Protein AF-A0A3C1B6L1-F1 (afdb_monomer)

Mean predicted aligned error: 4.1 Å

Foldseek 3Di:
DPPPDDQQPFDPDPCQAAPNFAEQQHPPDPPDGDAAQRYPRHGDPVRRVVRVVVNVVVDDDPVCNVVVPD

Secondary structure (DSSP, 8-state):
--TT--TTSS---GGGSGGGSPPSB-SSSTT-B--STTSTT-SSHHHHHHHHHHHHHHSPPGGGHHHHH-

Structure (mmCIF, N/CA/C/O backbone):
data_AF-A0A3C1B6L1-F1
#
_entry.id   AF-A0A3C1B6L1-F1
#
loop_
_atom_site.group_PDB
_atom_site.id
_atom_site.type_symbol
_atom_site.label_atom_id
_atom_site.label_alt_id
_atom_site.label_comp_id
_atom_site.label_asym_id
_atom_site.label_entity_id
_atom_site.label_seq_id
_atom_site.pdbx_PDB_ins_code
_atom_site.Cartn_x
_atom_site.Cartn_y
_atom_site.Cartn_z
_atom_site.occupancy
_atom_site.B_iso_or_equiv
_atom_site.auth_seq_id
_atom_site.auth_comp_id
_atom_site.auth_asym_id
_atom_site.auth_atom_id
_atom_site.pdbx_PDB_model_num
ATOM 1 N N . LEU A 1 1 ? -7.861 -7.013 -19.602 1.00 71.00 1 LEU A N 1
ATOM 2 C CA . LEU A 1 1 ? -7.422 -8.007 -18.591 1.00 71.00 1 LEU A CA 1
ATOM 3 C C . LEU A 1 1 ? -5.922 -8.232 -18.749 1.00 71.00 1 LEU A C 1
ATOM 5 O O . LEU A 1 1 ? -5.436 -8.046 -19.858 1.00 71.00 1 LEU A O 1
ATOM 9 N N . SER A 1 2 ? -5.207 -8.605 -17.684 1.00 87.56 2 SER A N 1
ATOM 10 C CA . SER A 1 2 ? -3.781 -8.959 -17.731 1.00 87.56 2 SER A CA 1
ATOM 11 C C . SER A 1 2 ? -3.613 -10.490 -17.758 1.00 87.56 2 SER A C 1
ATOM 13 O O . SER A 1 2 ? -3.551 -11.122 -16.706 1.00 87.56 2 SER A O 1
ATOM 15 N N . PRO A 1 3 ? -3.560 -11.132 -18.942 1.00 90.88 3 PRO A N 1
ATOM 16 C CA . PRO A 1 3 ? -3.538 -12.598 -19.048 1.00 90.88 3 PRO A CA 1
ATOM 17 C C . PRO A 1 3 ? -2.318 -13.251 -18.379 1.00 90.88 3 PRO A C 1
ATOM 19 O O . PRO A 1 3 ? -2.362 -14.428 -18.044 1.00 90.88 3 PRO A O 1
ATOM 22 N N . HIS A 1 4 ? -1.256 -12.479 -18.140 1.00 92.81 4 HIS A N 1
ATOM 23 C CA . HIS A 1 4 ? -0.030 -12.923 -17.472 1.00 92.81 4 HIS A CA 1
ATOM 24 C C . HIS A 1 4 ? 0.146 -12.300 -16.075 1.00 92.81 4 HIS A C 1
ATOM 26 O O . HIS A 1 4 ? 1.227 -12.362 -15.497 1.00 92.81 4 HIS A O 1
ATOM 32 N N . GLY A 1 5 ? -0.905 -11.674 -15.537 1.00 92.25 5 GLY A N 1
ATOM 33 C CA . GLY A 1 5 ? -0.852 -10.933 -14.282 1.00 92.25 5 GLY A CA 1
ATOM 34 C C . GLY A 1 5 ? -0.302 -9.511 -14.424 1.00 92.25 5 GLY A C 1
ATOM 35 O O . GLY A 1 5 ? 0.083 -9.058 -15.502 1.00 92.25 5 GLY A O 1
ATOM 36 N N . ALA A 1 6 ? -0.316 -8.779 -13.312 1.00 90.94 6 ALA A N 1
ATOM 37 C CA . ALA A 1 6 ? 0.169 -7.406 -13.224 1.00 90.94 6 ALA A CA 1
ATOM 38 C C . ALA A 1 6 ? 1.214 -7.301 -12.108 1.00 90.94 6 ALA A C 1
ATOM 40 O O . ALA A 1 6 ? 0.870 -7.072 -10.951 1.00 90.94 6 ALA A O 1
ATOM 41 N N . GLY A 1 7 ? 2.495 -7.459 -12.457 1.00 88.44 7 GLY A N 1
ATOM 42 C CA . GLY A 1 7 ? 3.590 -7.464 -11.472 1.00 88.44 7 GLY A CA 1
ATOM 43 C C . GLY A 1 7 ? 3.712 -6.172 -10.651 1.00 88.44 7 GLY A C 1
ATOM 44 O O . GLY A 1 7 ? 4.253 -6.191 -9.552 1.00 88.44 7 GLY A O 1
ATOM 45 N N . PHE A 1 8 ? 3.162 -5.065 -11.158 1.00 89.12 8 PHE A N 1
ATOM 46 C CA . PHE A 1 8 ? 3.235 -3.730 -10.554 1.00 89.12 8 PH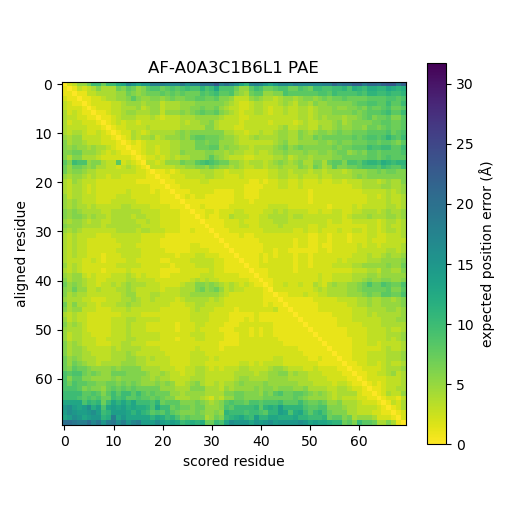E A CA 1
ATOM 47 C C . PHE A 1 8 ? 1.857 -3.076 -10.361 1.00 89.12 8 PHE A C 1
ATOM 49 O O . PHE A 1 8 ? 1.754 -1.857 -10.215 1.00 89.12 8 PHE A O 1
ATOM 56 N N . SER A 1 9 ? 0.793 -3.887 -10.340 1.00 92.25 9 SER A N 1
ATOM 57 C CA . SER A 1 9 ? -0.591 -3.415 -10.240 1.00 92.25 9 SER A CA 1
ATOM 58 C C . SER A 1 9 ? -0.978 -2.502 -11.420 1.00 92.25 9 SER A C 1
ATOM 60 O O . SER A 1 9 ? -0.934 -2.950 -12.566 1.00 92.25 9 SER A O 1
ATOM 62 N N . LEU A 1 10 ? -1.388 -1.256 -11.162 1.00 90.06 10 LEU A N 1
ATOM 63 C CA . LEU A 1 10 ? -1.841 -0.305 -12.176 1.00 90.06 10 LEU A CA 1
ATOM 64 C C . LEU A 1 10 ? -0.743 0.016 -13.202 1.00 90.06 10 LEU A C 1
ATOM 66 O O . LEU A 1 10 ? 0.430 0.178 -12.856 1.00 90.06 10 LEU A O 1
ATOM 70 N N . GLU A 1 11 ? -1.152 0.136 -14.466 1.00 88.62 11 GLU A N 1
ATOM 71 C CA . GLU A 1 11 ? -0.288 0.545 -15.575 1.00 88.62 11 GLU A CA 1
ATOM 72 C C . GLU A 1 11 ? 0.318 1.936 -15.301 1.00 88.62 11 GLU A C 1
ATOM 74 O O . GLU A 1 11 ? -0.389 2.821 -14.813 1.00 88.62 11 GLU A O 1
ATOM 79 N N . PRO A 1 12 ? 1.599 2.184 -15.627 1.00 85.56 12 PRO A N 1
ATOM 80 C CA . PRO A 1 12 ? 2.262 3.463 -15.374 1.00 85.56 12 PRO A CA 1
ATOM 81 C C . PRO A 1 12 ? 1.861 4.543 -16.397 1.00 85.56 12 PRO A C 1
ATOM 83 O O . PRO A 1 12 ? 2.700 5.117 -17.087 1.00 85.56 12 PRO A O 1
ATOM 86 N N . ARG A 1 13 ? 0.563 4.836 -16.504 1.00 89.00 13 ARG A N 1
ATOM 87 C CA . ARG A 1 13 ? 0.049 5.999 -17.242 1.00 89.00 13 ARG A CA 1
ATOM 88 C C . ARG A 1 13 ? 0.060 7.227 -16.341 1.00 89.00 13 ARG A C 1
ATOM 90 O O . ARG A 1 13 ? -0.019 7.094 -15.123 1.00 89.00 13 ARG A O 1
ATOM 97 N N . ILE A 1 14 ? 0.092 8.422 -16.936 1.00 86.75 14 ILE A N 1
ATOM 98 C CA . ILE A 1 14 ? 0.184 9.701 -16.202 1.00 86.75 14 ILE A CA 1
ATOM 99 C C . ILE A 1 14 ? -0.824 9.749 -15.038 1.00 86.75 14 ILE A C 1
ATOM 101 O O . ILE A 1 14 ? -0.427 9.925 -13.891 1.00 86.75 14 ILE A O 1
ATOM 105 N N . PHE A 1 15 ? -2.100 9.460 -15.309 1.00 89.31 15 PHE A N 1
ATOM 106 C CA . PHE A 1 15 ? -3.185 9.482 -14.315 1.00 89.31 15 PHE A CA 1
ATOM 107 C C . PHE A 1 15 ? -3.380 8.185 -13.513 1.00 89.31 15 PHE A C 1
ATOM 109 O O . PHE A 1 15 ? -4.367 8.044 -12.807 1.00 89.31 15 PHE A O 1
ATOM 116 N N . GLN A 1 16 ? -2.485 7.209 -13.639 1.00 86.94 16 GLN A N 1
ATOM 117 C CA . GLN A 1 16 ? -2.534 5.943 -12.889 1.00 86.94 16 GLN A CA 1
ATOM 118 C C . GLN A 1 16 ? -1.246 5.710 -12.087 1.00 86.94 16 GLN A C 1
ATOM 120 O O . GLN A 1 16 ? -0.994 4.621 -11.567 1.00 86.94 16 GLN A O 1
ATOM 125 N N . SER A 1 17 ? -0.405 6.740 -12.006 1.00 84.69 17 SER A N 1
ATOM 126 C CA . SER A 1 17 ? 0.920 6.689 -11.406 1.00 84.69 17 SER A CA 1
ATOM 127 C C . SER A 1 17 ? 1.014 7.619 -10.199 1.00 84.69 17 SER A C 1
ATOM 129 O O . SER A 1 17 ? 0.234 8.564 -10.064 1.00 84.69 17 SER A O 1
ATOM 131 N N . ALA A 1 18 ? 1.991 7.334 -9.334 1.00 85.31 18 ALA A N 1
ATOM 132 C CA . ALA A 1 18 ? 2.367 8.162 -8.191 1.00 85.31 18 ALA A CA 1
ATOM 133 C C . ALA A 1 18 ? 1.161 8.665 -7.369 1.00 85.31 18 ALA A C 1
ATOM 135 O O . ALA A 1 18 ? 0.468 7.866 -6.745 1.00 85.31 18 ALA A O 1
ATOM 136 N N . TRP A 1 19 ? 0.919 9.979 -7.372 1.00 88.00 19 TRP A N 1
ATOM 137 C CA . TRP A 1 19 ? -0.145 10.650 -6.617 1.00 88.00 19 TRP A CA 1
ATOM 138 C C . TRP A 1 19 ? -1.556 10.174 -6.977 1.00 88.00 19 TRP A C 1
ATOM 140 O O . TRP A 1 19 ? -2.426 10.125 -6.123 1.00 88.00 19 TRP A O 1
ATOM 150 N N . PHE A 1 20 ? -1.789 9.795 -8.234 1.00 90.88 20 PHE A N 1
ATOM 151 C CA . PHE A 1 20 ? -3.117 9.378 -8.698 1.00 90.88 20 PHE A CA 1
ATOM 152 C C . PHE A 1 20 ? -3.448 7.918 -8.367 1.00 90.88 20 PHE A C 1
ATOM 154 O O . PHE A 1 20 ? -4.468 7.391 -8.808 1.00 90.88 20 PHE A O 1
ATOM 161 N N . ARG A 1 21 ? -2.576 7.234 -7.623 1.00 92.69 21 ARG A N 1
ATOM 162 C CA . ARG A 1 21 ? -2.881 5.920 -7.059 1.00 92.69 21 ARG A CA 1
ATOM 163 C C . ARG A 1 21 ? -3.760 6.078 -5.817 1.00 92.69 21 ARG A C 1
ATOM 165 O O . ARG A 1 21 ? -3.662 7.104 -5.151 1.00 92.69 21 ARG A O 1
ATOM 172 N N . PRO A 1 22 ? -4.572 5.064 -5.469 1.00 94.06 22 PRO A N 1
ATOM 173 C CA . PRO A 1 22 ? -5.319 5.071 -4.218 1.00 94.06 22 PRO A CA 1
ATOM 174 C C . PRO A 1 22 ? -4.410 5.387 -3.026 1.00 94.06 22 PRO A C 1
ATOM 176 O O . PRO A 1 22 ? -3.295 4.862 -2.936 1.00 94.06 22 PRO A O 1
ATOM 179 N N . HIS A 1 23 ? -4.880 6.247 -2.129 1.00 94.81 23 HIS A N 1
ATOM 180 C CA . HIS A 1 23 ? -4.151 6.631 -0.924 1.00 94.81 23 HIS A CA 1
ATOM 181 C C . HIS A 1 23 ? -4.293 5.565 0.170 1.00 94.81 23 HIS A C 1
ATOM 183 O O . HIS A 1 23 ? -5.187 4.724 0.130 1.00 94.81 23 HIS A O 1
ATOM 189 N N . ASN A 1 24 ? -3.389 5.583 1.151 1.00 96.06 24 ASN A N 1
ATOM 190 C CA . ASN A 1 24 ? -3.346 4.584 2.223 1.00 96.06 24 ASN A CA 1
ATOM 191 C C . ASN A 1 24 ? -4.607 4.547 3.102 1.00 96.06 24 ASN A C 1
ATOM 193 O O . ASN A 1 24 ? -4.926 3.498 3.657 1.00 96.06 24 ASN A O 1
ATOM 197 N N . ILE A 1 25 ? -5.323 5.666 3.214 1.00 95.25 25 ILE A N 1
ATOM 198 C CA . ILE A 1 25 ? -6.645 5.741 3.841 1.00 95.25 25 ILE A CA 1
ATOM 199 C C . ILE A 1 25 ? -7.671 5.881 2.723 1.00 95.25 25 ILE A C 1
ATOM 201 O O . ILE A 1 25 ? -7.526 6.742 1.855 1.00 95.25 25 ILE A O 1
ATOM 205 N N . SER A 1 26 ? -8.700 5.038 2.743 1.00 94.81 26 SER A N 1
ATOM 206 C CA . SER A 1 26 ? -9.794 5.137 1.787 1.00 94.81 26 SER A CA 1
ATOM 207 C C . SER A 1 26 ? -10.553 6.454 1.957 1.00 94.81 26 SER A C 1
ATOM 209 O O . SER A 1 26 ? -10.991 6.791 3.052 1.00 94.81 26 SER A O 1
ATOM 211 N N . GLU A 1 27 ? -10.812 7.133 0.844 1.00 93.25 27 GLU A N 1
ATOM 212 C CA . GLU A 1 27 ? -11.624 8.356 0.811 1.00 93.25 27 GLU A CA 1
ATOM 213 C C . GLU A 1 27 ? -13.131 8.058 0.919 1.00 93.25 27 GLU A C 1
ATOM 215 O O . GLU A 1 27 ? -13.892 8.893 1.396 1.00 93.25 27 GLU A O 1
ATOM 220 N N . GLU A 1 28 ? -13.566 6.859 0.507 1.00 95.38 28 GLU A N 1
ATOM 221 C CA . GLU A 1 28 ? -14.993 6.499 0.444 1.00 95.38 28 GLU A CA 1
ATOM 222 C C . GLU A 1 28 ? -15.489 5.652 1.628 1.00 95.38 28 GLU A C 1
ATOM 224 O O . GLU A 1 28 ? -16.614 5.830 2.094 1.00 95.38 28 GLU A O 1
ATOM 229 N N . ILE A 1 29 ? -14.676 4.710 2.115 1.00 95.38 29 ILE A N 1
ATOM 230 C CA . ILE A 1 29 ? -15.063 3.741 3.145 1.00 95.38 29 ILE A CA 1
ATOM 231 C C . ILE A 1 29 ? -14.281 3.997 4.434 1.00 95.38 29 ILE A C 1
ATOM 233 O O . ILE A 1 29 ? -13.061 3.845 4.487 1.00 95.38 29 ILE A O 1
ATOM 237 N N . HIS A 1 30 ? -15.003 4.327 5.505 1.00 91.50 30 HIS A N 1
ATOM 238 C CA . HIS A 1 30 ? -14.413 4.531 6.823 1.00 91.50 30 HIS A CA 1
ATOM 239 C C . HIS A 1 30 ? -13.775 3.241 7.366 1.00 91.50 30 HIS A C 1
ATOM 241 O O . HIS A 1 30 ? -14.398 2.179 7.371 1.00 91.50 30 HIS A O 1
ATOM 247 N N . GLY A 1 31 ? -12.531 3.345 7.840 1.00 91.62 31 GLY A N 1
ATOM 248 C CA . GLY A 1 31 ? -11.756 2.217 8.367 1.00 91.62 31 GLY A CA 1
ATOM 249 C C . GLY A 1 31 ? -11.224 1.238 7.320 1.00 91.62 31 GLY A C 1
ATOM 250 O O . GLY A 1 31 ? -10.699 0.189 7.687 1.00 91.62 31 GLY A O 1
ATOM 251 N N . LEU A 1 32 ? -11.323 1.571 6.028 1.00 94.44 32 LEU A N 1
ATOM 252 C CA . LEU A 1 32 ? -10.622 0.847 4.976 1.00 94.44 32 LEU A CA 1
ATOM 253 C C . LEU A 1 32 ? -9.249 1.475 4.725 1.00 94.44 32 LEU A C 1
ATOM 255 O O . LEU A 1 32 ? -9.127 2.657 4.399 1.00 94.44 32 LEU A O 1
ATOM 259 N N . PHE A 1 33 ? -8.223 0.636 4.814 1.00 95.25 33 PHE A N 1
ATOM 260 C CA . PHE A 1 33 ? -6.834 1.009 4.600 1.00 95.25 33 PHE A CA 1
ATOM 261 C C . PHE A 1 33 ? -6.225 0.210 3.453 1.00 95.25 33 PHE A C 1
ATOM 263 O O . PHE A 1 33 ? -6.547 -0.960 3.245 1.00 95.25 33 PHE A O 1
ATOM 270 N N . LEU A 1 34 ? -5.337 0.852 2.702 1.00 96.12 34 LEU A N 1
ATOM 271 C CA . LEU A 1 34 ? -4.720 0.316 1.496 1.00 96.12 34 LEU A CA 1
ATOM 272 C C . LEU A 1 34 ? -3.197 0.352 1.639 1.00 96.12 34 LEU A C 1
ATOM 274 O O . LEU A 1 34 ? -2.627 1.281 2.208 1.00 96.12 34 LEU A O 1
ATOM 278 N N . VAL A 1 35 ? -2.522 -0.657 1.087 1.00 96.62 35 VAL A N 1
ATOM 279 C CA . VAL A 1 35 ? -1.058 -0.768 1.123 1.00 96.62 35 VAL A CA 1
ATOM 280 C C . VAL A 1 35 ? -0.538 -1.591 -0.054 1.00 96.62 35 VAL A C 1
ATOM 282 O O . VAL A 1 35 ? -1.231 -2.465 -0.577 1.00 96.62 35 VAL A O 1
ATOM 285 N N . GLY A 1 36 ? 0.699 -1.322 -0.463 1.00 94.75 36 GLY A N 1
ATOM 286 C CA . GLY A 1 36 ? 1.435 -2.125 -1.436 1.00 94.75 36 GLY A CA 1
ATOM 287 C C . GLY A 1 36 ? 1.474 -1.516 -2.835 1.00 94.75 36 GLY A C 1
ATOM 288 O O . GLY A 1 36 ? 1.272 -0.322 -3.020 1.00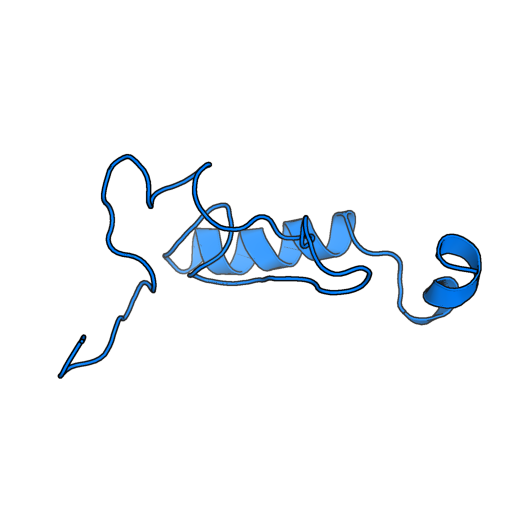 94.75 36 GLY A O 1
ATOM 289 N N . ALA A 1 37 ? 1.757 -2.344 -3.845 1.00 93.75 37 ALA A N 1
ATOM 290 C CA . ALA A 1 37 ? 2.168 -1.869 -5.172 1.00 93.75 37 ALA A CA 1
ATOM 291 C C . ALA A 1 37 ? 1.080 -1.120 -5.949 1.00 93.75 37 ALA A C 1
ATOM 293 O O . ALA A 1 37 ? 1.398 -0.489 -6.952 1.00 93.75 37 ALA A O 1
ATOM 294 N N . GLY A 1 38 ? -0.188 -1.246 -5.547 1.00 93.50 38 GLY A N 1
ATOM 295 C CA . GLY A 1 38 ? -1.333 -0.524 -6.107 1.00 93.50 38 GLY A CA 1
ATOM 296 C C . GLY A 1 38 ? -1.518 0.871 -5.513 1.00 93.50 38 GLY A C 1
ATOM 297 O O . GLY A 1 38 ? -1.982 1.763 -6.217 1.00 93.50 38 GLY A O 1
ATOM 298 N N . THR A 1 39 ? -1.092 1.052 -4.269 1.00 94.94 39 THR A N 1
ATOM 299 C CA . THR A 1 39 ? -1.327 2.224 -3.422 1.00 94.94 39 THR A CA 1
ATOM 300 C C . THR A 1 39 ? -0.205 3.240 -3.594 1.00 94.94 39 THR A C 1
ATOM 302 O O . THR A 1 39 ? 0.903 2.895 -4.010 1.00 94.94 39 THR A O 1
ATOM 305 N N . HIS A 1 40 ? -0.470 4.502 -3.268 1.00 93.50 40 HIS A N 1
ATOM 306 C CA . HIS A 1 40 ? 0.582 5.489 -3.053 1.00 93.50 40 HIS A CA 1
ATOM 307 C C . HIS A 1 40 ? 1.673 4.927 -2.106 1.00 93.50 40 HIS A C 1
ATOM 309 O O . HIS A 1 40 ? 1.338 4.271 -1.111 1.00 93.50 40 HIS A O 1
ATOM 315 N N . PRO A 1 41 ? 2.979 5.125 -2.387 1.00 91.31 41 PRO A N 1
ATOM 316 C CA . PRO A 1 41 ? 3.582 5.891 -3.491 1.00 91.31 41 PRO A CA 1
ATOM 317 C C . PRO A 1 41 ? 3.681 5.144 -4.836 1.00 91.31 41 PRO A C 1
ATOM 319 O O . PRO A 1 41 ? 3.898 5.774 -5.872 1.00 91.31 41 PRO A O 1
ATOM 322 N N . GLY A 1 42 ? 3.503 3.822 -4.854 1.00 91.06 42 GLY A N 1
ATOM 323 C CA . GLY A 1 42 ? 3.407 3.033 -6.080 1.00 91.06 42 GLY A CA 1
ATOM 324 C C . GLY A 1 42 ? 4.133 1.694 -6.025 1.00 91.06 42 GLY A C 1
ATOM 325 O O . GLY A 1 42 ? 4.327 1.093 -4.971 1.00 91.06 42 GLY A O 1
ATOM 326 N N . ALA A 1 43 ? 4.508 1.205 -7.202 1.00 90.38 43 ALA A N 1
ATOM 327 C CA . ALA A 1 43 ? 5.068 -0.125 -7.383 1.00 90.38 43 ALA A CA 1
ATOM 328 C C . ALA A 1 43 ? 6.600 -0.174 -7.235 1.00 90.38 43 ALA A C 1
ATOM 330 O O . ALA A 1 43 ? 7.284 0.832 -7.392 1.00 90.38 43 ALA A O 1
ATOM 331 N N . GLY A 1 44 ? 7.135 -1.377 -6.999 1.00 90.69 44 GLY A N 1
ATOM 332 C CA . GLY A 1 44 ? 8.558 -1.618 -6.728 1.00 90.69 44 GLY A CA 1
ATOM 333 C C . GLY A 1 44 ? 8.824 -1.835 -5.239 1.00 90.69 44 GLY A C 1
ATOM 334 O O . GLY A 1 44 ? 8.137 -1.261 -4.401 1.00 90.69 44 GLY A O 1
ATOM 335 N N . LEU A 1 45 ? 9.807 -2.678 -4.901 1.00 94.44 45 LEU A N 1
ATOM 336 C CA . LEU A 1 45 ? 10.068 -3.083 -3.512 1.00 94.44 45 LEU A CA 1
ATOM 337 C C . LEU A 1 45 ? 10.213 -1.889 -2.547 1.00 94.44 45 LEU A C 1
ATOM 339 O O . LEU A 1 45 ? 9.534 -1.909 -1.522 1.00 94.44 45 LEU A O 1
ATOM 343 N N . PRO A 1 46 ? 10.999 -0.836 -2.859 1.00 94.50 46 PRO A N 1
ATOM 344 C CA . PRO A 1 46 ? 11.092 0.323 -1.975 1.00 9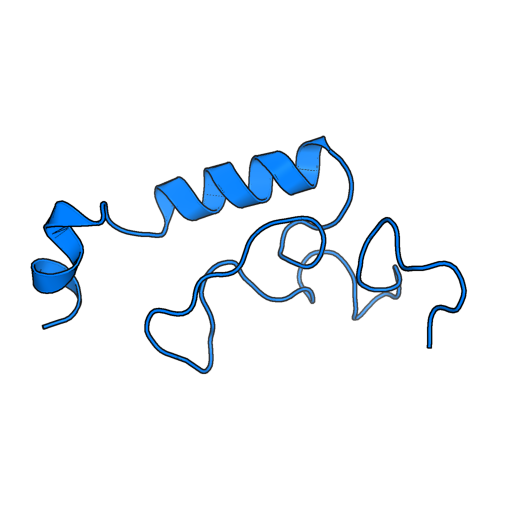4.50 46 PRO A CA 1
ATOM 345 C C . PRO A 1 46 ? 9.729 0.981 -1.750 1.00 94.50 46 PRO A C 1
ATOM 347 O O . PRO A 1 46 ? 9.321 1.163 -0.612 1.00 94.50 46 PRO A O 1
ATOM 350 N N . SER A 1 47 ? 8.979 1.253 -2.820 1.00 92.88 47 SER A N 1
ATOM 351 C CA . SER A 1 47 ? 7.674 1.916 -2.744 1.00 92.88 47 SER A CA 1
ATOM 352 C C . SER A 1 47 ? 6.618 1.086 -2.012 1.00 92.88 47 SER A C 1
ATOM 354 O O . SER A 1 47 ? 5.832 1.644 -1.252 1.00 92.88 47 SER A O 1
ATOM 356 N N . VAL A 1 48 ? 6.629 -0.238 -2.189 1.00 94.81 48 VAL A N 1
ATOM 357 C CA . VAL A 1 48 ? 5.748 -1.175 -1.477 1.00 94.81 48 VAL A CA 1
ATOM 358 C C . VAL A 1 48 ? 6.013 -1.133 0.024 1.00 94.81 48 VAL A C 1
ATOM 360 O O . VAL A 1 48 ? 5.069 -1.008 0.796 1.00 94.81 48 VAL A O 1
ATOM 363 N N . VAL A 1 49 ? 7.282 -1.202 0.433 1.00 96.56 49 VAL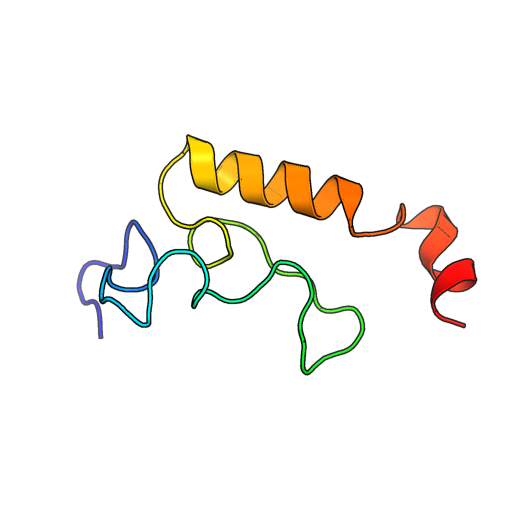 A N 1
ATOM 364 C CA . VAL A 1 49 ? 7.665 -1.142 1.851 1.00 96.56 49 VAL A CA 1
ATOM 365 C C . VAL A 1 49 ? 7.349 0.235 2.429 1.00 96.56 49 VAL A C 1
ATOM 367 O O . VAL A 1 49 ? 6.723 0.323 3.478 1.00 96.56 49 VAL A O 1
ATOM 370 N N . THR A 1 50 ? 7.679 1.314 1.715 1.00 95.38 50 THR A N 1
ATOM 371 C CA . THR A 1 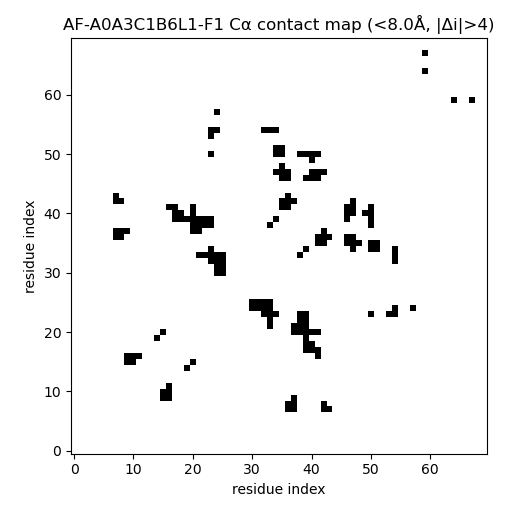50 ? 7.337 2.679 2.135 1.00 95.38 50 THR A CA 1
ATOM 372 C C . THR A 1 50 ? 5.828 2.874 2.286 1.00 95.38 50 THR A C 1
ATOM 374 O O . THR A 1 50 ? 5.412 3.558 3.212 1.00 95.38 50 THR A O 1
ATOM 377 N N . SER A 1 51 ? 4.996 2.260 1.436 1.00 95.25 51 SER A N 1
ATOM 378 C CA . SER A 1 51 ? 3.535 2.299 1.596 1.00 95.25 51 SER A CA 1
ATOM 379 C C . SER A 1 51 ? 3.103 1.730 2.954 1.00 95.25 51 SER A C 1
ATOM 381 O O . SER A 1 51 ? 2.222 2.301 3.595 1.00 95.25 51 SER A O 1
ATOM 383 N N . SER A 1 52 ? 3.740 0.648 3.418 1.00 95.56 52 SER A N 1
ATOM 384 C CA . SER A 1 52 ? 3.484 0.060 4.740 1.00 95.56 52 SER A CA 1
ATOM 385 C C . SER A 1 52 ? 3.944 0.969 5.878 1.00 95.56 52 SER A C 1
ATOM 387 O O . SER A 1 52 ? 3.196 1.172 6.829 1.00 95.56 52 SER A O 1
ATOM 389 N N . GLU A 1 53 ? 5.138 1.553 5.765 1.00 95.56 53 GLU A N 1
ATOM 390 C CA . GLU A 1 53 ? 5.667 2.489 6.767 1.00 95.56 53 GLU A CA 1
ATOM 391 C C . GLU A 1 53 ? 4.773 3.728 6.907 1.00 95.56 53 GLU A C 1
ATOM 393 O O . GLU A 1 53 ? 4.426 4.130 8.013 1.00 95.56 53 GLU A O 1
ATOM 398 N N . VAL A 1 54 ? 4.328 4.303 5.783 1.00 95.06 54 VAL A N 1
ATOM 399 C CA . VAL A 1 54 ? 3.386 5.432 5.780 1.00 95.06 54 VAL A CA 1
ATOM 400 C C . VAL A 1 54 ? 2.089 5.046 6.480 1.00 95.06 54 VAL A C 1
ATOM 402 O O . VAL A 1 54 ? 1.613 5.798 7.328 1.00 95.06 54 VAL A O 1
ATOM 405 N N . LEU A 1 55 ? 1.533 3.870 6.178 1.00 94.69 55 LEU A N 1
ATOM 406 C CA . LEU A 1 55 ? 0.310 3.411 6.828 1.00 94.69 55 LEU A CA 1
ATOM 407 C C . LEU A 1 55 ? 0.473 3.306 8.352 1.00 94.69 55 LEU A C 1
ATOM 409 O O . LEU A 1 55 ? -0.423 3.718 9.083 1.00 94.69 55 LEU A O 1
ATOM 413 N N . ASN A 1 56 ? 1.630 2.836 8.821 1.00 93.94 56 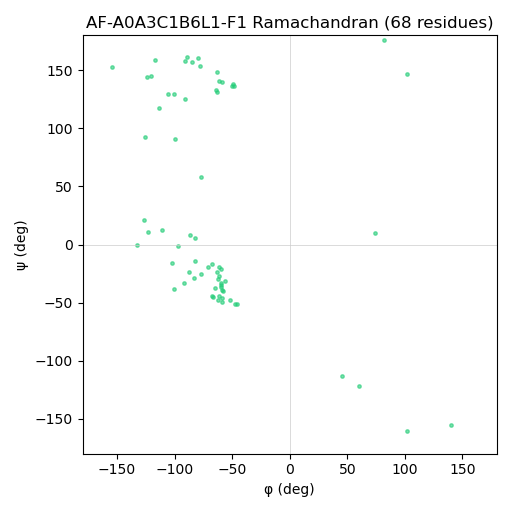ASN A N 1
ATOM 414 C CA . ASN A 1 56 ? 1.940 2.710 10.245 1.00 93.94 56 ASN A CA 1
ATOM 415 C C . ASN A 1 56 ? 1.978 4.062 10.986 1.00 93.94 56 ASN A C 1
ATOM 417 O O . ASN A 1 56 ? 1.773 4.118 12.193 1.00 93.94 56 ASN A O 1
ATOM 421 N N . HIS A 1 57 ? 2.219 5.165 10.273 1.00 93.38 57 HIS A N 1
ATOM 422 C CA . HIS A 1 57 ? 2.140 6.516 10.834 1.00 93.38 57 HIS A CA 1
ATOM 423 C C . HIS A 1 57 ? 0.737 7.128 10.769 1.00 93.38 57 HIS A C 1
ATOM 425 O O . HIS A 1 57 ? 0.441 8.059 11.517 1.00 93.38 57 HIS A O 1
ATOM 431 N N . LEU A 1 58 ? -0.103 6.654 9.848 1.00 92.19 58 LEU A N 1
ATOM 432 C CA . LEU A 1 58 ? -1.426 7.215 9.585 1.00 92.19 58 LEU A CA 1
ATOM 433 C C . LEU A 1 58 ? -2.538 6.541 10.391 1.00 92.19 58 LEU A C 1
ATOM 435 O O . LEU A 1 58 ? -3.525 7.193 10.725 1.00 92.19 58 LEU A O 1
ATOM 439 N N . VAL A 1 59 ? -2.406 5.243 10.665 1.00 91.56 59 VAL A N 1
ATOM 440 C CA . VAL A 1 59 ? -3.448 4.447 11.319 1.00 91.56 5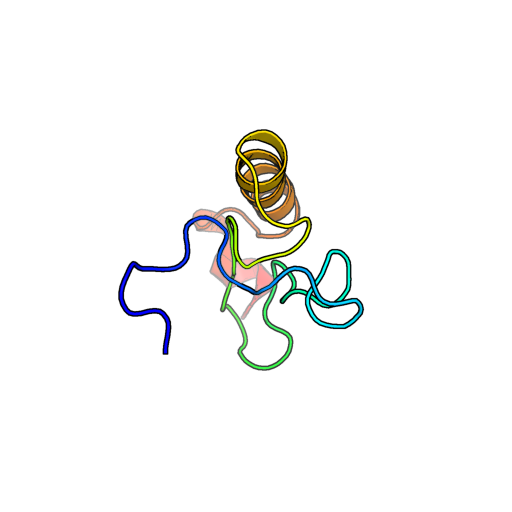9 VAL A CA 1
ATOM 441 C C . VAL A 1 59 ? -3.116 4.284 12.800 1.00 91.56 59 VAL A C 1
ATOM 443 O O . VAL A 1 59 ? -1.995 3.891 13.123 1.00 91.56 59 VAL A O 1
ATOM 446 N N . PRO A 1 60 ? -4.060 4.563 13.718 1.00 88.94 60 PRO A N 1
ATOM 447 C CA . PRO A 1 60 ? -3.833 4.319 15.132 1.00 88.94 60 PRO A CA 1
ATOM 448 C C . PRO A 1 60 ? -3.633 2.826 15.397 1.00 88.94 60 PRO A C 1
ATOM 450 O O . PRO A 1 60 ? -4.247 1.971 14.755 1.00 88.94 60 PRO A O 1
ATOM 453 N N . GLU A 1 61 ? -2.820 2.520 16.405 1.00 90.44 61 GLU A N 1
ATOM 454 C CA . GLU A 1 61 ? -2.672 1.158 16.917 1.00 90.44 61 GLU 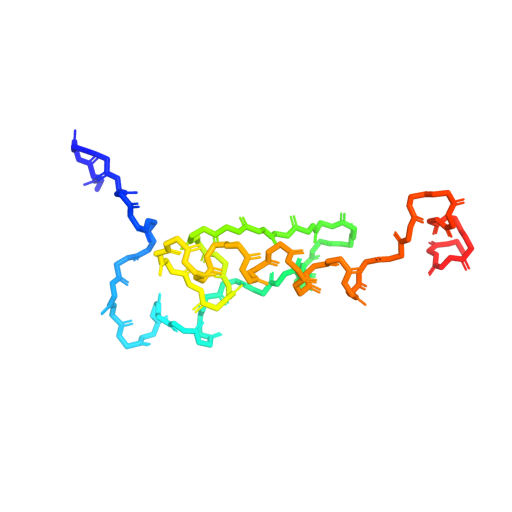A CA 1
ATOM 455 C C . GLU A 1 61 ? -4.040 0.523 17.181 1.00 90.44 61 GLU A C 1
ATOM 457 O O . GLU A 1 61 ? -4.932 1.155 17.755 1.00 90.44 61 GLU A O 1
ATOM 462 N N . ALA A 1 62 ? -4.197 -0.749 16.809 1.00 89.50 62 ALA A N 1
ATOM 463 C CA . ALA A 1 62 ? -5.491 -1.432 16.850 1.00 89.50 62 ALA A CA 1
ATOM 464 C C . ALA A 1 62 ? -6.146 -1.398 18.246 1.00 89.50 62 ALA A C 1
ATOM 466 O O . ALA A 1 62 ? -7.367 -1.333 18.371 1.00 89.50 62 ALA A O 1
ATOM 467 N N . GLN A 1 63 ? -5.331 -1.386 19.304 1.00 92.19 63 GLN A N 1
ATOM 468 C CA . GLN A 1 63 ? -5.777 -1.273 20.696 1.00 92.19 63 GLN A CA 1
ATOM 469 C C . GLN A 1 63 ? -6.502 0.050 20.990 1.00 92.19 63 GLN A C 1
ATOM 471 O O . GLN A 1 63 ? -7.385 0.087 21.844 1.00 92.19 63 GLN A O 1
ATOM 476 N N . HIS A 1 64 ? -6.157 1.120 20.276 1.00 89.12 64 HIS A N 1
ATOM 477 C CA . HIS A 1 64 ? -6.728 2.451 20.453 1.00 89.12 64 HIS A CA 1
ATOM 478 C C . HIS A 1 64 ? -7.865 2.759 19.472 1.00 89.12 64 HIS A C 1
ATOM 480 O O . HIS A 1 64 ? -8.458 3.826 19.578 1.00 89.12 64 HIS A O 1
ATOM 486 N N . TRP A 1 65 ? -8.212 1.841 18.561 1.00 87.31 65 TRP A N 1
ATOM 487 C CA . TRP A 1 65 ? -9.191 2.067 17.489 1.00 87.31 65 TRP A CA 1
ATOM 488 C C . TRP A 1 65 ? -10.484 2.747 17.961 1.00 87.31 65 TRP A C 1
ATOM 490 O O . TRP A 1 65 ? -10.878 3.779 17.423 1.00 87.31 65 TRP A O 1
ATOM 500 N N . LYS A 1 66 ? -11.106 2.203 19.015 1.00 86.38 66 LYS A N 1
ATOM 501 C CA . LYS A 1 66 ? -12.363 2.723 19.574 1.00 86.38 66 LYS A CA 1
ATOM 502 C C . LYS A 1 66 ? -12.260 4.169 20.056 1.00 86.38 66 LYS A C 1
ATOM 504 O O . LYS A 1 66 ? -13.202 4.923 19.906 1.00 86.38 66 LYS A O 1
ATOM 509 N N . ALA A 1 67 ? -11.112 4.583 20.589 1.00 82.50 67 ALA A N 1
ATOM 510 C CA . ALA A 1 67 ? -10.935 5.944 21.092 1.00 82.50 67 ALA A CA 1
ATOM 511 C C . ALA A 1 67 ? -10.877 7.009 19.979 1.00 82.50 67 ALA A C 1
ATOM 513 O O . ALA A 1 67 ? -11.062 8.187 20.267 1.00 82.50 67 ALA A O 1
ATOM 514 N N . TYR A 1 68 ? -10.591 6.610 18.735 1.00 74.00 68 TYR A N 1
ATOM 515 C CA . TYR A 1 68 ? -10.484 7.516 17.586 1.00 74.00 68 TYR A CA 1
ATOM 516 C C . TYR A 1 68 ? -11.712 7.493 16.667 1.00 74.00 68 TYR A C 1
ATOM 518 O O . TYR A 1 68 ? -11.848 8.382 15.827 1.00 74.00 68 TYR A O 1
ATOM 526 N N . HIS A 1 69 ? -12.567 6.475 16.791 1.00 75.81 69 HIS A N 1
ATOM 527 C CA . HIS A 1 69 ? -13.617 6.172 15.816 1.00 75.81 69 HIS A CA 1
ATOM 528 C C . HIS A 1 69 ? -15.011 5.914 16.419 1.00 75.81 69 HIS A C 1
ATOM 530 O O . HIS A 1 69 ? -15.943 5.694 15.643 1.00 75.81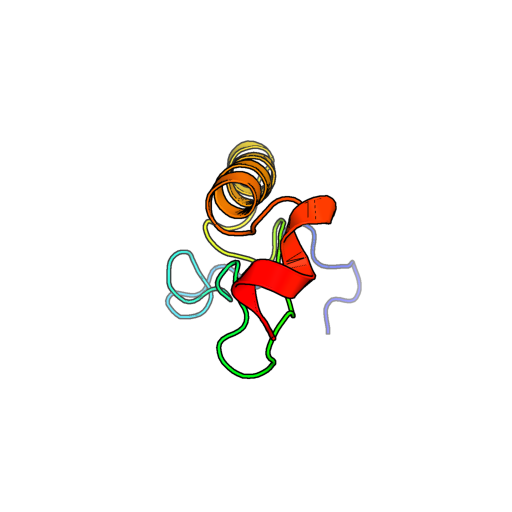 69 HIS A O 1
ATOM 536 N N . ASP A 1 70 ? -15.151 5.970 17.749 1.00 64.44 70 ASP A N 1
ATOM 537 C CA . ASP A 1 70 ? -16.431 6.086 18.472 1.00 64.44 70 ASP A CA 1
ATOM 538 C C . ASP A 1 70 ? -16.620 7.535 18.969 1.00 64.44 70 ASP A C 1
ATOM 540 O O . ASP A 1 70 ? -17.773 8.025 18.944 1.00 64.44 70 ASP A O 1
#

pLDDT: mean 90.68, std 5.84, range [64.44, 96.62]

Nearest PDB structures (foldseek):
  4rep-assembly1_A  TM=9.373E-01  e=8.617E-01  Nonlabens dokdonensis DSW-6

Sequence (70 aa):
LSPHGAGFSLEPRIFQSAWFRPHNISEEIHGLFLVGAGTHPGAGLPSVVTSSEVLNHLVPEAQHWKAYHD

Radius of gyration: 13.88 Å; Cα contacts (8 Å, |Δi|>4): 86; chains: 1; bounding box: 28×24×40 Å

Solvent-accessible surface area (backbone atoms only — not comparable to full-atom values): 4168 Å² total; per-residue (Å²): 135,60,97,85,58,59,99,41,52,59,62,88,43,85,79,42,29,44,85,56,21,53,50,41,61,46,91,86,45,89,93,43,72,42,63,25,36,57,13,30,61,18,48,53,74,69,32,23,52,48,15,48,56,52,38,64,74,72,50,75,58,78,92,50,42,65,83,79,74,112